Protein AF-A0A8J5MQW1-F1 (afdb_monomer)

Organism: Homarus americanus (NCBI:txid6706)

pLDDT: mean 74.66, std 17.26, range [44.75, 96.75]

Solvent-accessible surface area (backbone atoms only — not comparable to full-atom values): 7801 Å² total; per-residue (Å²): 129,90,74,85,80,85,52,33,28,48,58,52,50,54,47,43,55,48,25,72,76,68,32,51,64,58,33,16,62,75,71,71,44,58,45,68,56,54,57,56,46,56,77,41,40,72,61,43,70,73,44,59,52,83,43,60,65,100,76,72,82,74,61,95,49,60,69,55,57,56,56,50,61,74,68,55,75,84,77,80,72,87,79,73,85,81,88,76,80,84,73,82,80,83,84,75,78,87,79,80,82,84,74,88,81,79,88,82,90,86,81,89,78,89,134

Nearest PDB structures (foldseek):
  2rn7-assembly1_A  TM=3.863E-01  e=3.061E-01  Shigella flexneri
  4yrv-assembly1_A  TM=6.963E-01  e=3.754E+00  Nostoc sp. PCC 7120 = FACHB-418
  6g1b-assembly1_J-2  TM=4.575E-01  e=1.884E+00  Corynebacterium glutamicum
  5z4y-assembly1_B  TM=4.983E-01  e=2.274E+00  unclassified
  9fia-assembly1_BK  TM=3.281E-01  e=1.294E+00  Toxoplasma gondii

Foldseek 3Di:
DPDDDFDFLLRLLVLLVVCVVPNLVVSCVVVVHDSVSNVVSNVCVVVSVVDDRGDRDPDDPPPPCPPVVVVVVVVDDPPDDDPDDPDDDDDPPPDDDDDDDDDDDDDDDDDDDDD

Sequence (115 aa):
MDSRRKFTAMFKLRVIEYAEQTNNCAAAREFKVSEKSVRDWKKLSAQLKLLPKNKCANRGKCSKWPQLEVEVAKHTPDTPGTPDTPHTTGHPRHTHTPVPPLTPGTPSDTPRHIS

Radius of gyration: 36.7 Å; Cα contacts (8 Å, |Δi|>4): 57; chains: 1; bounding box: 78×84×52 Å

Secondary structure (DSSP, 8-state):
--------HHHHHHHHHHHHHS-HHHHHHHTT--HHHHHHHHHTHHHHHHS-TT-S-------S-HHHHHHHHTT--------------PPP-----PPPP--------------

InterPro domains:
  IPR018586 Brinker DNA-binding domain [PF09607] (3-49)

Mean predicted aligned error: 18.28 Å

Structure (mmCIF, N/CA/C/O backbone):
data_AF-A0A8J5MQW1-F1
#
_entry.id   AF-A0A8J5MQW1-F1
#
loop_
_atom_site.group_PDB
_atom_site.id
_atom_site.type_symbol
_atom_site.label_atom_id
_atom_site.label_alt_id
_atom_site.label_comp_id
_atom_site.label_asym_id
_atom_site.label_entity_id
_atom_site.label_seq_id
_atom_site.pdbx_PDB_ins_code
_atom_site.Cartn_x
_atom_site.Cartn_y
_atom_site.Cartn_z
_atom_site.occupancy
_atom_site.B_iso_or_equiv
_atom_site.auth_seq_id
_atom_site.auth_comp_id
_atom_site.auth_asym_id
_atom_site.auth_atom_id
_atom_site.pdbx_PDB_model_num
ATOM 1 N N . MET A 1 1 ? 13.135 -15.546 13.878 1.00 44.75 1 MET A N 1
ATOM 2 C CA . MET A 1 1 ? 13.427 -14.890 12.584 1.00 44.75 1 MET A CA 1
ATOM 3 C C . MET A 1 1 ? 12.112 -14.406 12.000 1.00 44.75 1 MET A C 1
ATOM 5 O O . MET A 1 1 ? 11.279 -15.235 11.653 1.00 44.75 1 MET A O 1
ATOM 9 N N . ASP A 1 2 ? 11.888 -13.092 11.956 1.00 61.50 2 ASP A N 1
ATOM 10 C CA . ASP A 1 2 ? 10.673 -12.531 11.356 1.00 61.50 2 ASP A CA 1
ATOM 11 C C . ASP A 1 2 ? 10.710 -12.776 9.842 1.00 61.50 2 ASP A C 1
ATOM 13 O O . ASP A 1 2 ? 11.528 -12.216 9.106 1.00 61.50 2 ASP A O 1
ATOM 17 N N . SER A 1 3 ? 9.884 -13.709 9.379 1.00 75.81 3 SER A N 1
ATOM 18 C CA . SER A 1 3 ? 9.828 -14.072 7.968 1.00 75.81 3 SER A CA 1
ATOM 19 C C . SER A 1 3 ? 9.158 -12.950 7.180 1.00 75.81 3 SER A C 1
ATOM 21 O O . SER A 1 3 ? 8.031 -12.546 7.466 1.00 75.81 3 SER A O 1
ATOM 23 N N . ARG A 1 4 ? 9.851 -12.430 6.158 1.00 76.06 4 ARG A N 1
ATOM 24 C CA . ARG A 1 4 ? 9.333 -11.344 5.313 1.00 76.06 4 ARG A CA 1
ATOM 25 C C . ARG A 1 4 ? 8.062 -11.792 4.595 1.00 76.06 4 ARG A C 1
ATOM 27 O O . ARG A 1 4 ? 8.118 -12.571 3.642 1.00 76.06 4 ARG A O 1
ATOM 34 N N . ARG A 1 5 ? 6.921 -11.248 5.020 1.00 85.75 5 ARG A N 1
ATOM 35 C CA . ARG A 1 5 ? 5.625 -11.486 4.380 1.00 85.75 5 ARG A CA 1
ATOM 36 C C . ARG A 1 5 ? 5.578 -10.849 2.992 1.00 85.75 5 ARG A C 1
ATOM 38 O O . ARG A 1 5 ? 6.039 -9.725 2.781 1.00 85.75 5 ARG A O 1
ATOM 45 N N . LYS A 1 6 ? 5.028 -11.592 2.032 1.00 86.44 6 LYS A N 1
ATOM 46 C CA . LYS A 1 6 ? 4.801 -11.123 0.663 1.00 86.44 6 LYS A CA 1
ATOM 47 C C . LYS A 1 6 ? 3.392 -10.544 0.588 1.00 86.44 6 LYS A C 1
ATOM 49 O O . LYS A 1 6 ? 2.436 -11.220 0.940 1.00 86.44 6 LYS A O 1
ATOM 54 N N . PHE A 1 7 ? 3.280 -9.314 0.101 1.00 90.88 7 PHE A N 1
ATOM 55 C CA . PHE A 1 7 ? 2.000 -8.636 -0.098 1.00 90.88 7 PHE A CA 1
ATOM 56 C C . PHE A 1 7 ? 1.885 -8.187 -1.553 1.00 90.88 7 PHE A C 1
ATOM 58 O O . PHE A 1 7 ? 2.847 -7.630 -2.095 1.00 90.88 7 PHE A O 1
ATOM 65 N N . THR A 1 8 ? 0.727 -8.416 -2.170 1.00 92.56 8 THR A N 1
ATOM 66 C CA . THR A 1 8 ? 0.416 -7.977 -3.540 1.00 92.56 8 THR A CA 1
ATOM 67 C C . THR A 1 8 ? 0.249 -6.458 -3.606 1.00 92.56 8 THR A C 1
ATOM 69 O O . THR A 1 8 ? -0.050 -5.815 -2.598 1.00 92.56 8 THR A O 1
ATOM 72 N N . ALA A 1 9 ? 0.443 -5.861 -4.786 1.00 92.00 9 ALA A N 1
ATOM 73 C CA . ALA A 1 9 ? 0.235 -4.427 -4.988 1.00 92.00 9 ALA A CA 1
ATOM 74 C C . ALA A 1 9 ? -1.205 -4.014 -4.652 1.00 92.00 9 ALA A C 1
ATOM 76 O O . ALA A 1 9 ? -1.398 -3.033 -3.939 1.00 92.00 9 ALA A O 1
ATOM 77 N N . MET A 1 10 ? -2.198 -4.812 -5.062 1.00 93.12 10 MET A N 1
ATOM 78 C CA . MET A 1 10 ? -3.606 -4.581 -4.718 1.00 93.12 10 MET A CA 1
ATOM 79 C C . MET A 1 10 ? -3.830 -4.525 -3.201 1.00 93.12 10 MET A C 1
ATOM 81 O O . MET A 1 10 ? -4.465 -3.596 -2.709 1.00 93.12 10 MET A O 1
ATOM 85 N N . PHE A 1 11 ? -3.276 -5.485 -2.452 1.00 94.31 11 PHE A N 1
ATOM 86 C CA . PHE A 1 11 ? -3.402 -5.500 -0.995 1.00 94.31 11 PHE A CA 1
ATOM 87 C C . PHE A 1 11 ? -2.779 -4.248 -0.372 1.00 94.31 11 PHE A C 1
ATOM 89 O O . PHE A 1 11 ? -3.409 -3.588 0.447 1.00 94.31 11 PHE A O 1
ATOM 96 N N . LYS A 1 12 ? -1.567 -3.874 -0.801 1.00 94.19 12 LYS A N 1
ATOM 97 C CA . LYS A 1 12 ? -0.886 -2.671 -0.299 1.00 94.19 12 LYS A CA 1
ATOM 98 C C . LYS A 1 12 ? -1.685 -1.397 -0.575 1.00 94.19 12 LYS A C 1
ATOM 100 O O . LYS A 1 12 ? -1.746 -0.544 0.300 1.00 94.19 12 LYS A O 1
ATOM 105 N N . LEU A 1 13 ? -2.306 -1.279 -1.751 1.00 94.75 13 LEU A N 1
ATOM 106 C CA . LEU A 1 13 ? -3.157 -0.137 -2.099 1.00 94.75 13 LEU A CA 1
ATOM 107 C C . LEU A 1 13 ? -4.392 -0.051 -1.194 1.00 94.75 13 LEU A C 1
ATOM 109 O O . LEU A 1 13 ? -4.676 1.026 -0.685 1.00 94.75 13 LEU A O 1
ATOM 113 N N . ARG A 1 14 ? -5.053 -1.180 -0.908 1.00 95.50 14 ARG A N 1
ATOM 114 C CA . ARG A 1 14 ? -6.193 -1.225 0.024 1.00 95.50 14 ARG A CA 1
ATOM 115 C C . ARG A 1 14 ? -5.802 -0.803 1.444 1.00 95.50 14 ARG A C 1
ATOM 117 O O . ARG A 1 14 ? -6.541 -0.084 2.107 1.00 95.50 14 ARG A O 1
ATOM 124 N N . VAL A 1 15 ? -4.620 -1.220 1.902 1.00 95.88 15 VAL A N 1
ATOM 125 C CA . VAL A 1 15 ? -4.080 -0.804 3.207 1.00 95.88 15 VAL A CA 1
ATOM 126 C C . VAL A 1 15 ? -3.797 0.702 3.233 1.00 95.88 15 VAL A C 1
ATOM 128 O O . VAL A 1 15 ? -4.071 1.351 4.239 1.00 95.88 15 VAL A O 1
ATOM 131 N N . ILE A 1 16 ? -3.250 1.260 2.146 1.00 95.06 16 ILE A N 1
ATOM 132 C CA . ILE A 1 16 ? -2.987 2.702 2.024 1.00 95.06 16 ILE A CA 1
ATOM 133 C C . ILE A 1 16 ? -4.296 3.495 2.071 1.00 95.06 16 ILE A C 1
ATOM 135 O O . ILE A 1 16 ? -4.383 4.431 2.856 1.00 95.06 16 ILE A O 1
ATOM 139 N N . GLU A 1 17 ? -5.302 3.097 1.292 1.00 95.69 17 GLU A N 1
ATOM 140 C CA . GLU A 1 17 ? -6.619 3.748 1.252 1.00 95.69 17 GLU A CA 1
ATOM 141 C C . GLU A 1 17 ? -7.270 3.782 2.643 1.00 95.69 17 GLU A C 1
ATOM 143 O O . GLU A 1 17 ? -7.699 4.832 3.117 1.00 95.69 17 GLU A O 1
ATOM 148 N N . TYR A 1 18 ? -7.236 2.660 3.367 1.00 96.75 18 TYR A N 1
ATOM 149 C CA . TYR A 1 18 ? -7.733 2.611 4.742 1.00 96.75 18 TYR A CA 1
ATOM 150 C C . TYR A 1 18 ? -6.922 3.496 5.704 1.00 96.75 18 TYR A C 1
ATOM 152 O O . TYR A 1 18 ? -7.482 4.143 6.589 1.00 96.75 18 TYR A O 1
ATOM 160 N N . ALA A 1 19 ? -5.597 3.552 5.540 1.00 95.44 19 ALA A N 1
ATOM 161 C CA . ALA A 1 19 ? -4.721 4.393 6.357 1.00 95.44 19 ALA A CA 1
ATOM 162 C C . ALA A 1 19 ? -4.872 5.898 6.067 1.00 95.44 19 ALA A C 1
ATOM 164 O O . ALA A 1 19 ? -4.486 6.713 6.905 1.00 95.44 19 ALA A O 1
ATOM 165 N N . GLU A 1 20 ? -5.367 6.273 4.885 1.00 94.25 20 GLU A N 1
ATOM 166 C CA . GLU A 1 20 ? -5.731 7.652 4.534 1.00 94.25 20 GLU A CA 1
ATOM 167 C C . GLU A 1 20 ? -7.054 8.070 5.181 1.00 94.25 20 GLU A C 1
ATOM 169 O O . GLU A 1 20 ? -7.168 9.208 5.623 1.00 94.25 20 GLU A O 1
ATOM 174 N N . GLN A 1 21 ? -8.013 7.147 5.304 1.00 95.06 21 GLN A N 1
ATOM 175 C CA . GLN A 1 21 ? -9.302 7.396 5.961 1.00 95.06 21 GLN A CA 1
ATOM 176 C C . GLN A 1 21 ? -9.212 7.385 7.494 1.00 95.06 21 GLN A C 1
ATOM 178 O O . GLN A 1 21 ? -9.957 8.095 8.164 1.00 95.06 21 GLN A O 1
ATOM 183 N N . THR A 1 22 ? -8.325 6.559 8.056 1.00 94.19 22 THR A N 1
ATOM 184 C CA . THR A 1 22 ? -8.184 6.375 9.508 1.00 94.19 22 THR A CA 1
ATOM 185 C C . THR A 1 22 ? -6.837 6.908 10.004 1.00 94.19 22 THR A C 1
ATOM 187 O O . THR A 1 22 ? -6.687 8.094 10.274 1.00 94.19 22 THR A O 1
ATOM 190 N N . ASN A 1 23 ? -5.844 6.033 10.167 1.00 93.88 23 ASN A N 1
ATOM 191 C CA . ASN A 1 23 ? -4.448 6.341 10.461 1.00 93.88 23 ASN A CA 1
ATOM 192 C C . ASN A 1 23 ? -3.587 5.074 10.273 1.00 93.88 23 ASN A C 1
ATOM 194 O O . ASN A 1 23 ? -4.094 3.959 10.134 1.00 93.88 23 ASN A O 1
ATOM 198 N N . ASN A 1 24 ? -2.258 5.223 10.315 1.00 94.00 24 ASN A N 1
ATOM 199 C CA . ASN A 1 24 ? -1.333 4.104 10.089 1.00 94.00 24 ASN A CA 1
ATOM 200 C C . ASN A 1 24 ? -1.442 2.998 11.156 1.00 94.00 24 ASN A C 1
ATOM 202 O O . ASN A 1 24 ? -1.270 1.825 10.830 1.00 94.00 24 ASN A O 1
ATOM 206 N N . CYS A 1 25 ? -1.709 3.357 12.417 1.00 94.69 25 CYS A N 1
ATOM 207 C CA . CYS A 1 25 ? -1.796 2.402 13.524 1.00 94.69 25 CYS A CA 1
ATOM 208 C C . CYS A 1 25 ? -3.071 1.550 13.420 1.00 94.69 25 CYS A C 1
ATOM 210 O O . CYS A 1 25 ? -3.015 0.326 13.545 1.00 94.69 25 CYS A O 1
ATOM 212 N N . ALA A 1 26 ? -4.203 2.177 13.094 1.00 95.06 26 ALA A N 1
ATOM 213 C CA . ALA A 1 26 ? -5.457 1.488 12.808 1.00 95.06 26 ALA A CA 1
ATOM 214 C C . ALA A 1 26 ? -5.298 0.514 11.630 1.00 95.06 26 ALA A C 1
ATOM 216 O O . ALA A 1 26 ? -5.654 -0.655 11.752 1.00 95.06 26 ALA A O 1
ATOM 217 N N . ALA A 1 27 ? -4.673 0.948 10.531 1.00 95.75 27 ALA A N 1
ATOM 218 C CA . ALA A 1 27 ? -4.398 0.084 9.382 1.00 95.75 27 ALA A CA 1
ATOM 219 C C . ALA A 1 27 ? -3.464 -1.089 9.726 1.00 95.75 27 ALA A C 1
ATOM 221 O O . ALA A 1 27 ? -3.685 -2.223 9.303 1.00 95.75 27 ALA A O 1
ATOM 222 N N . ALA A 1 28 ? -2.421 -0.842 10.520 1.00 94.69 28 ALA A N 1
ATOM 223 C CA . ALA A 1 28 ? -1.504 -1.884 10.968 1.00 94.69 28 ALA A CA 1
ATOM 224 C C . ALA A 1 28 ? -2.226 -2.979 11.770 1.00 94.69 28 ALA A C 1
ATOM 226 O O . ALA A 1 28 ? -1.994 -4.168 11.537 1.00 94.69 28 ALA A O 1
ATOM 227 N N . ARG A 1 29 ? -3.137 -2.581 12.666 1.00 95.38 29 ARG A N 1
ATOM 228 C CA . ARG A 1 29 ? -3.954 -3.499 13.473 1.00 95.38 29 ARG A CA 1
ATOM 229 C C . ARG A 1 29 ? -4.963 -4.270 12.625 1.00 95.38 29 ARG A C 1
ATOM 231 O O . ARG A 1 29 ? -5.003 -5.493 12.727 1.00 95.38 29 ARG A O 1
ATOM 238 N N . GLU A 1 30 ? -5.705 -3.574 11.766 1.00 95.25 30 GLU A N 1
ATOM 239 C CA . GLU A 1 30 ? -6.759 -4.153 10.922 1.00 95.25 30 GLU A CA 1
ATOM 240 C C . GLU A 1 30 ? -6.196 -5.208 9.960 1.00 95.25 30 GLU A C 1
ATOM 242 O O . GLU A 1 30 ? -6.631 -6.356 9.917 1.00 95.25 30 GLU A O 1
ATOM 247 N N . PHE A 1 31 ? -5.132 -4.852 9.238 1.00 93.50 31 PHE A N 1
ATOM 248 C CA . PHE A 1 31 ? -4.534 -5.714 8.218 1.00 93.50 31 PHE A CA 1
ATOM 249 C C . PHE A 1 31 ? -3.410 -6.607 8.760 1.00 93.50 31 PHE A C 1
ATOM 251 O O . PHE A 1 31 ? -2.742 -7.309 7.995 1.00 93.50 31 PHE A O 1
ATOM 258 N N . LYS A 1 32 ? -3.174 -6.578 10.080 1.00 93.56 32 LYS A N 1
ATOM 259 C CA . LYS A 1 32 ? -2.087 -7.283 10.777 1.00 93.56 32 LYS A CA 1
ATOM 260 C C . LYS A 1 32 ? -0.713 -7.038 10.146 1.00 93.56 32 LYS A C 1
ATOM 262 O O . LYS A 1 32 ? 0.134 -7.933 10.131 1.00 93.56 32 LYS A O 1
ATOM 267 N N . VAL A 1 33 ? -0.466 -5.860 9.583 1.00 93.00 33 VAL A N 1
ATOM 268 C CA 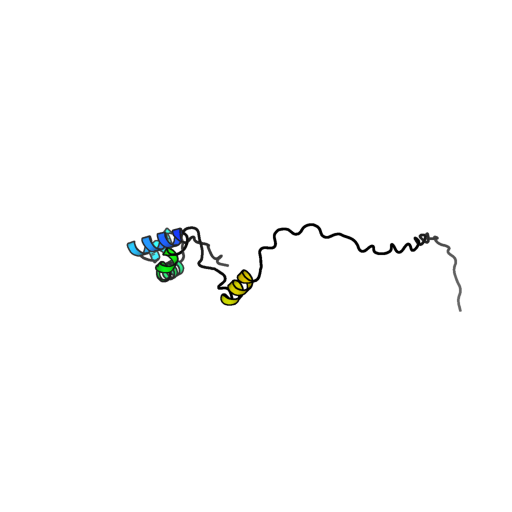. VAL A 1 33 ? 0.818 -5.476 8.969 1.00 93.00 33 VAL A CA 1
ATOM 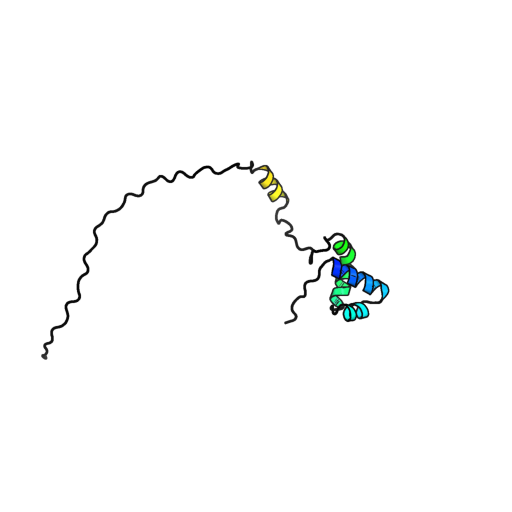269 C C . VAL A 1 33 ? 1.622 -4.600 9.922 1.00 93.00 33 VAL A C 1
ATOM 271 O O . VAL A 1 33 ? 1.066 -3.975 10.815 1.00 93.00 33 VAL A O 1
ATOM 274 N N . SER A 1 34 ? 2.943 -4.529 9.750 1.00 92.56 34 SER A N 1
ATOM 275 C CA . SER A 1 34 ? 3.731 -3.590 10.550 1.00 92.56 34 SER A CA 1
ATOM 276 C C . SER A 1 34 ? 3.453 -2.153 10.112 1.00 92.56 34 SER A C 1
ATOM 278 O O . SER A 1 34 ? 3.432 -1.854 8.917 1.00 92.56 34 SER A O 1
ATOM 280 N N . GLU A 1 35 ? 3.301 -1.242 11.070 1.00 93.00 35 GLU A N 1
ATOM 281 C CA . GLU A 1 35 ? 3.052 0.180 10.796 1.00 93.00 35 GLU A CA 1
ATOM 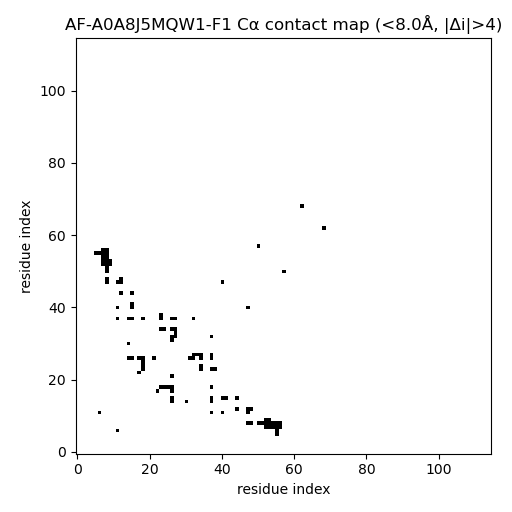282 C C . GLU A 1 35 ? 4.148 0.797 9.911 1.00 93.00 35 GLU A C 1
ATOM 284 O O . GLU A 1 35 ? 3.873 1.578 8.999 1.00 93.00 35 GLU A O 1
ATOM 289 N N . LYS A 1 36 ? 5.402 0.363 10.107 1.00 93.06 36 LYS A N 1
ATOM 290 C CA . LYS A 1 36 ? 6.522 0.734 9.236 1.00 93.06 36 LYS A CA 1
ATOM 291 C C . LYS A 1 36 ? 6.252 0.384 7.769 1.00 93.06 36 LYS A C 1
ATOM 293 O O . LYS A 1 36 ? 6.540 1.202 6.901 1.00 93.06 36 LYS A O 1
ATOM 298 N N . SER A 1 37 ? 5.680 -0.790 7.491 1.00 92.69 37 SER A N 1
ATOM 299 C CA . SER A 1 37 ? 5.338 -1.192 6.121 1.00 92.69 37 SER A CA 1
ATOM 300 C C . SER A 1 37 ? 4.283 -0.269 5.522 1.00 92.69 37 SER A C 1
ATOM 302 O O . SER A 1 37 ? 4.443 0.161 4.387 1.00 92.69 37 SER A O 1
ATOM 304 N N . 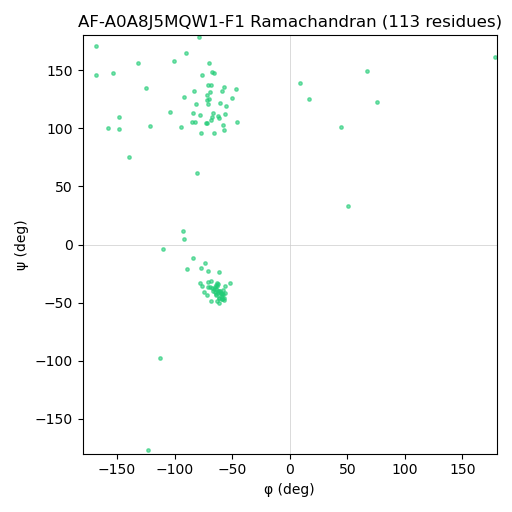VAL A 1 38 ? 3.250 0.088 6.294 1.00 94.19 38 VAL A N 1
ATOM 305 C CA . VAL A 1 38 ? 2.199 1.028 5.859 1.00 94.19 38 VAL A CA 1
ATOM 306 C C . VAL A 1 38 ? 2.813 2.374 5.482 1.00 94.19 38 VAL A C 1
ATOM 308 O O . VAL A 1 38 ? 2.549 2.905 4.405 1.00 94.19 38 VAL A O 1
ATOM 311 N N . ARG A 1 39 ? 3.708 2.893 6.329 1.00 95.38 39 ARG A N 1
ATOM 312 C CA . ARG A 1 39 ? 4.415 4.156 6.094 1.00 95.38 39 ARG A CA 1
ATOM 313 C C . ARG A 1 39 ? 5.283 4.112 4.836 1.00 95.38 39 ARG A C 1
ATOM 315 O O . ARG A 1 39 ? 5.243 5.042 4.033 1.00 95.38 39 ARG A O 1
ATOM 322 N N . ASP A 1 40 ? 6.046 3.037 4.656 1.00 93.31 40 ASP A N 1
ATOM 323 C CA . ASP A 1 40 ? 6.900 2.849 3.483 1.00 93.31 40 ASP A CA 1
ATOM 324 C C . ASP A 1 40 ? 6.050 2.703 2.203 1.00 93.31 40 ASP A C 1
ATOM 326 O O . ASP A 1 40 ? 6.384 3.276 1.167 1.00 93.31 40 ASP A O 1
ATOM 330 N N . TRP A 1 41 ? 4.905 2.015 2.260 1.00 93.94 41 TRP A N 1
ATOM 331 C CA . TRP A 1 41 ? 3.994 1.884 1.118 1.00 93.94 41 TRP A CA 1
ATOM 332 C C . TRP A 1 41 ? 3.301 3.194 0.751 1.00 93.94 41 TRP A C 1
ATOM 334 O O . TRP A 1 41 ? 3.165 3.462 -0.439 1.00 93.94 41 TRP A O 1
ATOM 344 N N . LYS A 1 42 ? 2.938 4.047 1.720 1.00 93.88 42 LYS A N 1
ATOM 345 C CA . LYS A 1 42 ? 2.397 5.389 1.431 1.00 93.88 42 LYS A CA 1
ATOM 346 C C . LYS A 1 42 ? 3.372 6.228 0.602 1.00 93.88 42 LYS A C 1
ATOM 348 O O . LYS A 1 42 ? 2.960 6.846 -0.377 1.00 93.88 42 LYS A O 1
ATOM 353 N N . LYS A 1 43 ? 4.669 6.186 0.932 1.00 92.50 43 LYS A N 1
ATOM 354 C CA . LYS A 1 43 ? 5.723 6.863 0.150 1.00 92.50 43 LYS A CA 1
ATOM 355 C C . LYS A 1 43 ? 5.846 6.305 -1.271 1.00 92.50 43 LYS A C 1
ATOM 357 O O . LYS A 1 43 ? 6.103 7.051 -2.205 1.00 92.50 43 LYS A O 1
ATOM 362 N N . LEU A 1 44 ? 5.640 4.998 -1.432 1.00 90.12 44 LEU A N 1
ATOM 363 C CA . LEU A 1 44 ? 5.718 4.288 -2.714 1.00 90.12 44 LEU A CA 1
ATOM 364 C C . LEU A 1 44 ? 4.354 4.174 -3.425 1.00 90.12 44 LEU A C 1
ATOM 366 O O . LEU A 1 44 ? 4.228 3.408 -4.380 1.00 90.12 44 LEU A O 1
ATOM 370 N N . SER A 1 45 ? 3.325 4.898 -2.975 1.00 89.88 45 SER A N 1
ATOM 371 C CA . SER A 1 45 ? 1.940 4.755 -3.451 1.00 89.88 45 SER A CA 1
ATOM 372 C C . SER A 1 45 ? 1.804 5.016 -4.953 1.00 89.88 45 SER A C 1
ATOM 374 O O . SER A 1 45 ? 1.156 4.238 -5.652 1.00 89.88 45 SER A O 1
ATOM 376 N N . ALA A 1 46 ? 2.481 6.044 -5.473 1.00 88.31 46 ALA A N 1
ATOM 377 C CA . ALA A 1 46 ? 2.520 6.348 -6.902 1.00 88.31 46 ALA A CA 1
ATOM 378 C C . ALA A 1 46 ? 3.086 5.175 -7.721 1.00 88.31 46 ALA A C 1
ATOM 380 O O . ALA A 1 46 ? 2.487 4.753 -8.706 1.00 88.31 46 ALA A O 1
ATOM 381 N N . GLN A 1 47 ? 4.190 4.577 -7.267 1.00 88.12 47 GLN A N 1
ATOM 382 C CA . GLN A 1 47 ? 4.779 3.411 -7.930 1.00 88.12 47 GLN A CA 1
ATOM 383 C C . GLN A 1 47 ? 3.877 2.178 -7.810 1.00 88.12 47 GLN A C 1
ATOM 385 O O . GLN A 1 47 ? 3.753 1.416 -8.762 1.00 88.12 47 GLN A O 1
ATOM 390 N N . LEU A 1 48 ? 3.209 1.983 -6.669 1.00 89.31 48 LEU A N 1
ATOM 391 C CA . LEU A 1 48 ? 2.270 0.876 -6.466 1.00 89.31 48 LEU A CA 1
ATOM 392 C C . LEU A 1 48 ? 1.056 0.948 -7.399 1.00 89.31 48 LEU A C 1
ATOM 394 O O . LEU A 1 48 ? 0.586 -0.104 -7.823 1.00 89.31 48 LEU A O 1
ATOM 398 N N . LYS A 1 49 ? 0.585 2.152 -7.750 1.00 87.38 49 LYS A N 1
ATOM 399 C CA . LYS A 1 49 ? -0.500 2.356 -8.726 1.00 87.38 49 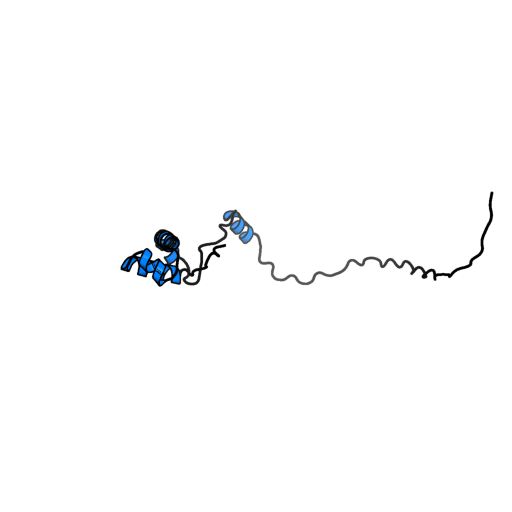LYS A CA 1
ATOM 400 C C . LYS A 1 49 ? -0.089 1.983 -10.156 1.00 87.38 49 LYS A C 1
ATOM 402 O O . LYS A 1 49 ? -0.927 1.510 -10.914 1.00 87.38 49 LYS A O 1
ATOM 407 N N . LEU A 1 50 ? 1.188 2.157 -10.504 1.00 87.38 50 LEU A N 1
ATOM 408 C CA . LEU A 1 50 ? 1.743 1.766 -11.809 1.00 87.38 50 LEU A CA 1
ATOM 409 C C . LEU A 1 50 ? 1.997 0.254 -11.918 1.00 87.38 50 LEU A C 1
ATOM 411 O O . LEU A 1 50 ? 2.126 -0.281 -13.017 1.00 87.38 50 LEU A O 1
ATOM 415 N N . LEU A 1 51 ? 2.110 -0.447 -10.786 1.00 86.56 51 LEU A N 1
ATOM 416 C CA . LEU A 1 51 ? 2.377 -1.880 -10.779 1.00 86.56 51 LEU A CA 1
ATOM 417 C C . LEU A 1 51 ? 1.124 -2.692 -11.144 1.00 86.56 51 LEU A C 1
ATOM 419 O O . LEU A 1 51 ? 0.022 -2.377 -10.692 1.00 86.56 51 LEU A O 1
ATOM 423 N N . PRO A 1 52 ? 1.286 -3.830 -11.848 1.00 84.38 52 PRO A N 1
ATOM 424 C CA . PRO A 1 52 ? 0.206 -4.793 -12.003 1.00 84.38 52 PRO A CA 1
ATOM 425 C C . PRO A 1 52 ? -0.298 -5.247 -10.631 1.00 84.38 52 PRO A C 1
ATOM 427 O O . PRO A 1 52 ? 0.497 -5.599 -9.755 1.00 84.38 52 PRO A O 1
ATOM 430 N N . LYS A 1 53 ? -1.623 -5.303 -10.461 1.00 83.06 53 LYS A N 1
ATOM 431 C CA . LYS A 1 53 ? -2.304 -5.592 -9.184 1.00 83.06 53 LYS A CA 1
ATOM 432 C C . LYS A 1 53 ? -1.800 -6.865 -8.482 1.00 83.06 53 LYS A C 1
ATOM 434 O O . LYS A 1 53 ? -1.711 -6.899 -7.253 1.00 83.06 53 LYS A O 1
ATOM 439 N N . ASN A 1 54 ? -1.406 -7.872 -9.263 1.00 83.25 54 ASN A N 1
ATOM 440 C CA . ASN A 1 54 ? -0.959 -9.184 -8.782 1.00 83.25 54 ASN A CA 1
ATOM 441 C C . ASN A 1 54 ? 0.532 -9.215 -8.392 1.00 83.25 54 ASN A C 1
ATOM 443 O O . ASN A 1 54 ? 0.995 -10.177 -7.782 1.00 83.25 54 ASN A O 1
ATOM 447 N N . LYS A 1 55 ? 1.311 -8.178 -8.726 1.00 85.12 55 LYS A N 1
ATOM 448 C CA . LYS A 1 55 ? 2.760 -8.149 -8.498 1.00 85.12 55 LYS A CA 1
ATOM 449 C C . LYS A 1 55 ? 3.070 -7.730 -7.059 1.00 85.12 55 LYS A C 1
ATOM 451 O O . LYS A 1 55 ? 2.546 -6.743 -6.556 1.00 85.12 55 LYS A O 1
ATOM 456 N N . CYS A 1 56 ? 3.953 -8.465 -6.383 1.00 80.62 56 CYS A N 1
ATOM 457 C CA . CYS A 1 56 ? 4.270 -8.216 -4.967 1.00 80.62 56 CYS A CA 1
ATOM 458 C C . CYS A 1 56 ? 5.417 -7.216 -4.742 1.00 80.62 56 CYS A C 1
ATOM 460 O O . CYS A 1 56 ? 5.544 -6.641 -3.658 1.00 80.62 56 CYS A O 1
ATOM 462 N N . ALA A 1 57 ? 6.279 -7.001 -5.735 1.00 71.56 57 ALA A N 1
ATOM 463 C CA . ALA A 1 57 ? 7.387 -6.057 -5.645 1.00 71.56 57 ALA A CA 1
ATOM 464 C C . ALA A 1 57 ? 7.777 -5.541 -7.030 1.00 71.56 57 ALA A C 1
ATOM 466 O O . ALA A 1 57 ? 7.731 -6.290 -8.008 1.00 71.56 57 ALA A O 1
ATOM 467 N N . ASN A 1 58 ? 8.242 -4.293 -7.095 1.00 70.69 58 ASN A N 1
ATOM 468 C CA . ASN A 1 58 ? 8.859 -3.754 -8.301 1.00 70.69 58 ASN A CA 1
ATOM 469 C C . ASN A 1 58 ? 10.317 -4.222 -8.406 1.00 70.69 58 ASN A C 1
ATOM 471 O O . ASN A 1 58 ? 11.254 -3.442 -8.295 1.00 70.69 58 ASN A O 1
ATOM 475 N N . ARG A 1 59 ? 10.505 -5.539 -8.498 1.00 69.56 59 ARG A N 1
ATOM 476 C CA . ARG A 1 59 ? 11.808 -6.157 -8.729 1.00 69.56 59 ARG A CA 1
ATOM 477 C C . ARG A 1 59 ? 11.830 -6.601 -10.184 1.00 69.56 59 ARG A C 1
ATOM 479 O O . ARG A 1 59 ? 11.045 -7.462 -10.576 1.00 69.56 59 ARG A O 1
ATOM 486 N N . GLY A 1 60 ? 12.689 -5.974 -10.967 1.00 65.94 60 GLY A N 1
ATOM 487 C CA . GLY A 1 60 ? 13.129 -6.430 -12.278 1.00 65.94 60 GLY A CA 1
ATOM 488 C C . GLY A 1 60 ? 14.650 -6.341 -12.309 1.00 65.94 60 GLY A C 1
ATOM 489 O O . GLY A 1 60 ? 15.232 -5.581 -11.530 1.00 65.94 60 GLY A O 1
ATOM 490 N N . LYS A 1 61 ? 15.306 -7.130 -13.163 1.00 61.06 61 LYS A N 1
ATOM 491 C CA . LYS A 1 61 ? 16.694 -6.831 -13.514 1.00 61.06 61 LYS A CA 1
ATOM 492 C C . LYS A 1 61 ? 16.656 -5.520 -14.292 1.00 61.06 61 LYS A C 1
ATOM 494 O O . LYS A 1 61 ? 16.097 -5.486 -15.379 1.00 61.06 61 LYS A O 1
ATOM 499 N N . CYS A 1 62 ? 17.213 -4.450 -13.732 1.00 58.19 62 CYS A N 1
ATOM 500 C CA . CYS A 1 62 ? 17.754 -3.406 -14.589 1.00 58.19 62 CYS A CA 1
ATOM 501 C C . CYS A 1 62 ? 18.873 -4.103 -15.363 1.00 5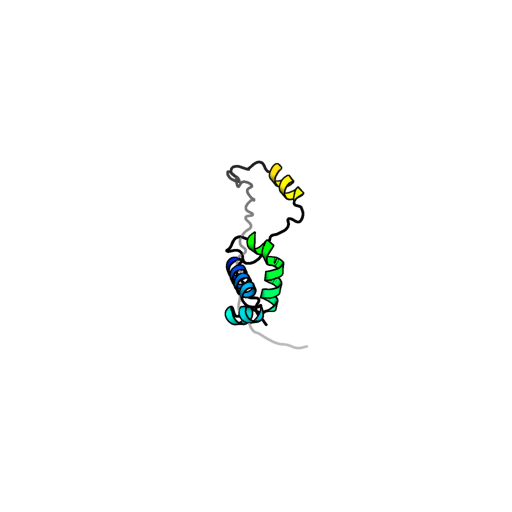8.19 62 CYS A C 1
ATOM 503 O O . CYS A 1 62 ? 19.833 -4.561 -14.734 1.00 58.19 62 CYS A O 1
ATOM 505 N N . SER A 1 63 ? 18.696 -4.316 -16.667 1.00 60.56 63 SER A N 1
ATOM 506 C CA . SER A 1 63 ? 19.736 -4.907 -17.504 1.00 60.56 63 SER A CA 1
ATOM 507 C C . SER A 1 63 ? 21.027 -4.142 -17.240 1.00 60.56 63 SER A C 1
ATOM 509 O O . SER A 1 63 ? 21.039 -2.913 -17.282 1.00 60.56 63 SER A O 1
ATOM 511 N N . LYS A 1 64 ? 22.104 -4.853 -16.879 1.00 76.56 64 LYS A N 1
ATOM 512 C CA . LYS A 1 64 ? 23.392 -4.202 -16.575 1.00 76.56 64 LYS A CA 1
ATOM 513 C C . LYS A 1 64 ? 23.929 -3.444 -17.792 1.00 76.56 64 LYS A C 1
ATOM 515 O O . LYS A 1 64 ? 24.693 -2.503 -17.627 1.00 76.56 64 LYS A O 1
ATOM 520 N N . TRP A 1 65 ? 23.483 -3.852 -18.981 1.00 76.06 65 TRP A N 1
ATOM 521 C CA . TRP A 1 65 ? 23.849 -3.290 -20.272 1.00 76.06 65 TRP A CA 1
ATOM 522 C C . TRP A 1 65 ? 22.614 -3.219 -21.185 1.00 76.06 65 TRP A C 1
ATOM 524 O O . TRP A 1 65 ? 22.475 -4.044 -22.085 1.00 76.06 65 TRP A O 1
ATOM 534 N N . PRO A 1 66 ? 21.694 -2.262 -20.965 1.00 71.38 66 PRO A N 1
ATOM 535 C CA . PRO A 1 66 ? 20.458 -2.161 -21.749 1.00 71.38 66 PRO A CA 1
ATOM 536 C C . PRO A 1 66 ? 20.742 -2.015 -23.249 1.00 71.38 66 PRO A C 1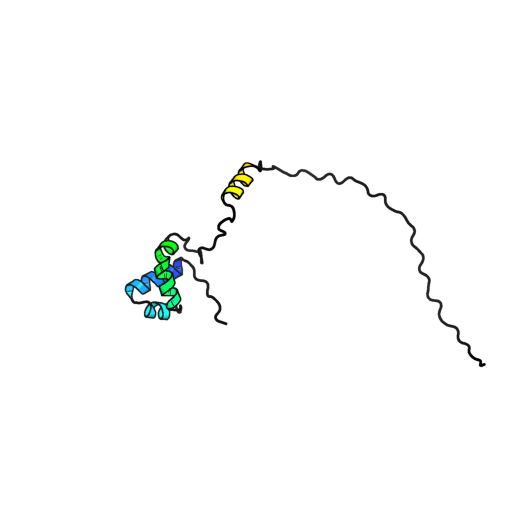
ATOM 538 O O . PRO A 1 66 ? 20.090 -2.642 -24.074 1.00 71.38 66 PRO A O 1
ATOM 541 N N . GLN A 1 67 ? 21.777 -1.240 -23.585 1.00 72.94 67 GLN A N 1
ATOM 542 C CA . GLN A 1 67 ? 22.253 -1.045 -24.954 1.00 72.94 67 GLN A CA 1
ATOM 543 C C . GLN A 1 67 ? 22.740 -2.356 -25.595 1.0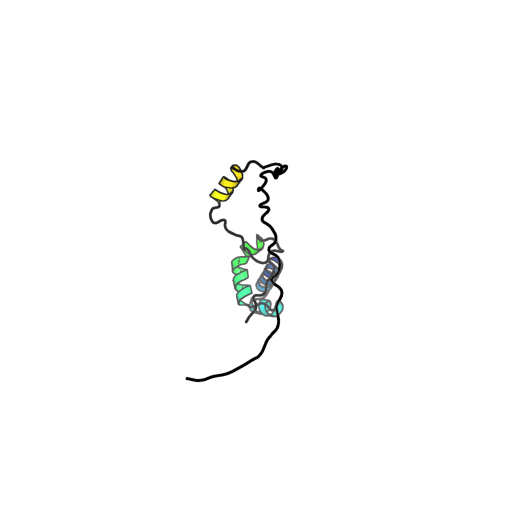0 72.94 67 GLN A C 1
ATOM 545 O O . GLN A 1 67 ? 22.457 -2.615 -26.761 1.00 72.94 67 GLN A O 1
ATOM 550 N N . LEU A 1 68 ? 23.436 -3.200 -24.824 1.00 71.94 68 LEU A N 1
ATOM 551 C CA . LEU A 1 68 ? 24.006 -4.456 -25.312 1.00 71.94 68 LEU A CA 1
ATOM 552 C C . LEU A 1 68 ? 22.921 -5.496 -25.605 1.00 71.94 68 LEU A C 1
ATOM 554 O O . LEU A 1 68 ? 23.036 -6.230 -26.575 1.00 71.94 68 LEU A O 1
ATOM 558 N N . GLU A 1 69 ? 21.850 -5.549 -24.809 1.00 71.12 69 GLU A N 1
ATOM 559 C CA . GLU A 1 69 ? 20.726 -6.458 -25.078 1.00 71.12 69 GLU A CA 1
ATOM 560 C C . GLU A 1 69 ? 20.001 -6.092 -26.385 1.00 71.12 69 GLU A C 1
ATOM 562 O O . GLU A 1 69 ? 19.641 -6.983 -27.151 1.00 71.12 69 GLU A O 1
ATOM 567 N N . VAL A 1 70 ? 19.872 -4.796 -26.695 1.00 74.75 70 VAL A N 1
ATOM 568 C CA . VAL A 1 70 ? 19.344 -4.319 -27.989 1.00 74.75 70 VAL A CA 1
ATOM 569 C C . VAL A 1 70 ? 20.297 -4.667 -29.139 1.00 74.75 70 VAL A C 1
ATOM 571 O O . VAL A 1 70 ? 19.863 -5.065 -30.219 1.00 74.75 70 VAL A O 1
ATOM 574 N N . GLU A 1 71 ? 21.603 -4.542 -28.907 1.00 70.75 71 GLU A N 1
ATOM 575 C CA . GLU A 1 71 ? 22.649 -4.826 -29.891 1.00 70.75 71 GLU A CA 1
ATOM 576 C C . GLU A 1 71 ? 22.825 -6.324 -30.191 1.00 70.75 71 GLU A C 1
ATOM 578 O O . GLU A 1 71 ? 23.111 -6.691 -31.327 1.00 70.75 71 GLU A O 1
ATOM 583 N N . VAL A 1 72 ? 22.596 -7.197 -29.213 1.00 72.19 72 VAL A N 1
ATOM 584 C CA . VAL A 1 72 ? 22.575 -8.651 -29.420 1.00 72.19 72 VAL A CA 1
ATOM 585 C C . VAL A 1 72 ? 21.290 -9.075 -30.136 1.00 72.19 72 VAL A C 1
ATOM 587 O O . VAL A 1 72 ? 21.356 -9.867 -31.071 1.00 72.19 72 VAL A O 1
ATOM 590 N N . ALA A 1 73 ? 20.139 -8.496 -29.773 1.00 66.19 73 ALA A N 1
ATOM 591 C CA . ALA A 1 73 ? 18.853 -8.813 -30.400 1.00 66.19 73 ALA A CA 1
ATOM 592 C C . ALA A 1 73 ? 18.806 -8.469 -31.900 1.00 66.19 73 ALA A C 1
ATOM 594 O O . ALA A 1 73 ? 18.186 -9.190 -32.674 1.00 66.19 73 ALA A O 1
ATOM 595 N N . LYS A 1 74 ? 19.487 -7.401 -32.334 1.00 70.56 74 LYS A N 1
ATOM 596 C CA . LYS A 1 74 ? 19.594 -7.050 -33.764 1.00 70.56 74 LYS A CA 1
ATOM 597 C C . LYS A 1 74 ? 20.538 -7.963 -34.560 1.00 70.56 74 LYS A C 1
ATOM 599 O O . LYS A 1 74 ? 20.528 -7.893 -35.784 1.00 70.56 74 LYS A O 1
ATOM 604 N N . HIS A 1 75 ? 21.397 -8.745 -33.896 1.00 67.69 75 HIS A N 1
ATOM 605 C CA . HIS A 1 75 ? 22.477 -9.501 -34.544 1.00 67.69 75 HIS A CA 1
ATOM 606 C C . HIS A 1 75 ? 22.268 -11.020 -34.548 1.00 67.69 75 HIS A C 1
ATOM 608 O O . HIS A 1 75 ? 23.054 -11.744 -35.153 1.00 67.69 75 HIS A O 1
ATOM 614 N N . THR A 1 76 ? 21.203 -11.512 -33.916 1.00 47.84 76 THR A N 1
ATOM 615 C CA . THR A 1 76 ? 20.719 -12.876 -34.124 1.00 47.84 76 THR A CA 1
ATOM 616 C C . THR A 1 76 ? 19.631 -12.849 -35.195 1.00 47.84 76 THR A C 1
ATOM 618 O O . THR A 1 76 ? 18.503 -12.470 -34.879 1.00 47.84 76 THR A O 1
ATOM 621 N N . PRO A 1 77 ? 19.912 -13.219 -36.456 1.00 58.25 77 PRO A N 1
ATOM 622 C CA . PRO A 1 77 ? 18.839 -13.689 -37.319 1.00 58.25 77 PRO A CA 1
ATOM 623 C C . PRO A 1 77 ? 18.203 -14.904 -36.636 1.00 58.25 77 PRO A C 1
ATOM 625 O O . PRO A 1 77 ? 18.923 -15.777 -36.150 1.00 58.25 77 PRO A O 1
ATOM 628 N N . ASP A 1 78 ? 16.873 -14.927 -36.555 1.00 53.38 78 ASP A N 1
ATOM 629 C CA . ASP A 1 78 ? 16.091 -16.079 -36.118 1.00 53.38 78 ASP A CA 1
ATOM 630 C C . ASP A 1 78 ? 16.619 -17.335 -36.814 1.00 53.38 78 ASP A C 1
ATOM 632 O O . ASP A 1 78 ? 16.399 -17.502 -38.010 1.00 53.38 78 ASP A O 1
ATOM 636 N N . THR A 1 79 ? 17.353 -18.197 -36.107 1.00 51.25 79 THR A N 1
ATOM 637 C CA . THR A 1 79 ? 17.787 -19.483 -36.656 1.00 51.25 79 THR A CA 1
ATOM 638 C C . THR A 1 79 ? 16.551 -20.379 -36.728 1.00 51.25 79 THR A C 1
ATOM 640 O O . THR A 1 79 ? 16.092 -20.856 -35.684 1.00 51.25 79 THR A O 1
ATOM 643 N N . PRO A 1 80 ? 15.958 -20.626 -37.909 1.00 51.81 80 PRO A N 1
ATOM 644 C CA . PRO A 1 80 ? 14.820 -21.512 -38.022 1.00 51.81 80 PRO A CA 1
ATOM 645 C C . PRO A 1 80 ? 15.380 -22.926 -38.139 1.00 51.81 80 PRO A C 1
ATOM 647 O O . PRO A 1 80 ? 15.894 -23.308 -39.183 1.00 51.81 80 PRO A O 1
ATOM 650 N N . GLY A 1 81 ? 15.271 -23.695 -37.059 1.00 49.59 81 GLY A N 1
ATOM 651 C CA . GLY A 1 81 ? 15.540 -25.127 -37.070 1.00 49.59 81 GLY A CA 1
ATOM 652 C C . GLY A 1 81 ? 17.026 -25.477 -37.106 1.00 49.59 81 GLY A C 1
ATOM 653 O O . GLY A 1 81 ? 17.767 -25.138 -38.020 1.00 49.59 81 GLY A O 1
ATOM 654 N N . THR A 1 82 ? 17.450 -26.243 -36.114 1.00 50.38 82 THR A N 1
ATOM 655 C CA . THR A 1 82 ? 18.572 -27.160 -36.283 1.00 50.38 82 THR A CA 1
ATOM 656 C C . THR A 1 82 ? 18.000 -28.418 -36.945 1.00 50.38 82 THR A C 1
ATOM 658 O O . THR A 1 82 ? 17.302 -29.158 -36.250 1.00 50.38 82 THR A O 1
ATOM 661 N N . PRO A 1 83 ? 18.217 -28.692 -38.245 1.00 53.56 83 PRO A N 1
ATOM 662 C CA . PRO A 1 83 ? 18.131 -30.048 -38.744 1.00 53.56 83 PRO A CA 1
ATOM 663 C C . PRO A 1 83 ? 19.460 -30.740 -38.432 1.00 53.56 83 PRO A C 1
ATOM 665 O O . PRO A 1 83 ? 20.529 -30.269 -38.810 1.00 53.56 83 PRO A O 1
ATOM 668 N N . ASP A 1 84 ? 19.344 -31.825 -37.676 1.00 48.03 84 ASP A N 1
ATOM 669 C CA . ASP A 1 84 ? 20.227 -32.985 -37.653 1.00 48.03 84 ASP A CA 1
ATOM 670 C C . ASP A 1 84 ? 21.733 -32.722 -37.654 1.00 48.03 84 ASP A C 1
ATOM 672 O O . ASP A 1 84 ? 22.379 -32.559 -38.682 1.00 48.03 84 ASP A O 1
ATOM 676 N N . THR A 1 85 ? 22.326 -32.841 -36.469 1.00 58.56 85 THR A N 1
ATOM 677 C CA . THR A 1 85 ? 23.724 -33.244 -36.324 1.00 58.56 85 THR A CA 1
ATOM 678 C C . THR A 1 85 ? 23.928 -34.597 -37.032 1.00 58.56 85 THR A C 1
ATOM 680 O O . THR A 1 85 ? 23.430 -35.610 -36.522 1.00 58.56 85 THR A O 1
ATOM 683 N N . PRO A 1 86 ? 24.679 -34.706 -38.150 1.00 47.50 86 PRO A N 1
ATOM 684 C CA . PRO A 1 86 ? 25.132 -36.007 -38.605 1.00 47.50 86 PRO A CA 1
ATOM 685 C C . PRO A 1 86 ? 26.239 -36.462 -37.653 1.00 47.50 86 PRO A C 1
ATOM 687 O O . PRO A 1 86 ? 27.374 -35.988 -37.665 1.00 47.50 86 PRO A O 1
ATOM 690 N N . HIS A 1 87 ? 25.880 -37.394 -36.781 1.00 57.16 87 HIS A N 1
ATOM 691 C CA . HIS A 1 87 ? 26.816 -38.238 -36.064 1.00 57.16 87 HIS A CA 1
ATOM 692 C C . HIS A 1 87 ? 27.674 -38.989 -37.094 1.00 57.16 87 HIS A C 1
ATOM 694 O O . HIS A 1 87 ? 27.245 -39.989 -37.644 1.00 57.16 87 HIS A O 1
ATOM 700 N N . THR A 1 88 ? 28.887 -38.542 -37.405 1.00 53.22 88 THR A N 1
ATOM 701 C CA . THR A 1 88 ? 29.907 -39.423 -37.998 1.00 53.22 88 THR A CA 1
ATOM 702 C C . THR A 1 88 ? 31.289 -38.848 -37.743 1.00 53.22 88 THR A C 1
ATOM 704 O O . THR A 1 88 ? 31.773 -37.974 -38.449 1.00 53.22 88 THR A O 1
ATOM 707 N N . THR A 1 89 ? 31.960 -39.398 -36.740 1.00 53.75 89 THR A N 1
ATOM 708 C CA . THR A 1 89 ? 33.3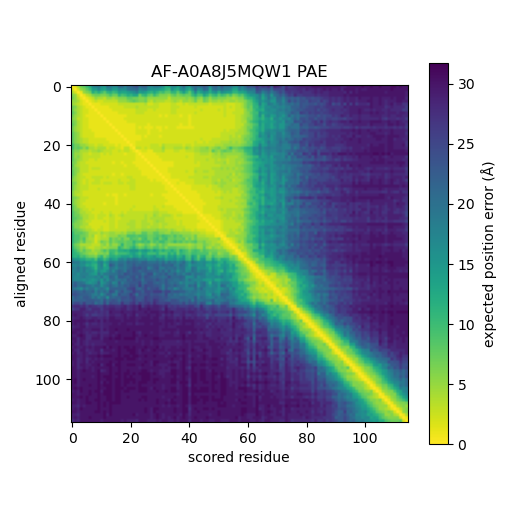90 -39.701 -36.823 1.00 53.75 89 THR A CA 1
ATOM 709 C C . THR A 1 89 ? 33.595 -40.932 -35.958 1.00 53.75 89 THR A C 1
ATOM 711 O O . THR A 1 89 ? 33.571 -40.876 -34.726 1.00 53.75 89 THR A O 1
ATOM 714 N N . GLY A 1 90 ? 33.664 -42.076 -36.638 1.00 49.53 90 GLY A N 1
ATOM 715 C CA . GLY A 1 90 ? 33.908 -43.369 -36.028 1.00 49.53 90 GLY A CA 1
ATOM 716 C C . GLY A 1 90 ? 35.196 -43.325 -35.221 1.00 49.53 90 GLY A C 1
ATOM 717 O O . GLY A 1 90 ? 36.271 -43.074 -35.758 1.00 49.53 90 GLY A O 1
ATOM 718 N N . HIS A 1 91 ? 35.078 -43.578 -33.924 1.00 53.25 91 HIS A N 1
ATOM 719 C CA . HIS A 1 91 ? 36.229 -43.977 -33.136 1.00 53.25 91 HIS A CA 1
ATOM 720 C C . HIS A 1 91 ? 36.579 -45.413 -33.546 1.00 53.25 91 HIS A C 1
ATOM 722 O O . HIS A 1 91 ? 35.684 -46.267 -33.554 1.00 53.25 91 HIS A O 1
ATOM 728 N N . PRO A 1 92 ? 37.838 -45.716 -33.903 1.00 55.12 92 PRO A N 1
ATOM 729 C CA . PRO A 1 92 ? 38.244 -47.093 -34.104 1.00 55.12 92 PRO A CA 1
ATOM 730 C C . PRO A 1 92 ? 38.053 -47.843 -32.785 1.00 55.12 92 PRO A C 1
ATOM 732 O O . PRO A 1 92 ? 38.602 -47.475 -31.749 1.00 55.12 92 PRO A O 1
ATOM 735 N N . ARG A 1 93 ? 37.238 -48.898 -32.831 1.00 54.75 93 ARG A N 1
ATOM 736 C CA . ARG A 1 93 ? 37.075 -49.865 -31.747 1.00 54.75 93 ARG A CA 1
ATOM 737 C C . ARG A 1 93 ? 38.446 -50.473 -31.458 1.00 54.75 93 ARG A C 1
ATOM 739 O O . ARG A 1 93 ? 38.902 -51.334 -32.203 1.00 54.75 93 ARG A O 1
ATOM 746 N N . HIS A 1 94 ? 39.095 -50.041 -30.383 1.00 54.72 94 HIS A N 1
ATOM 747 C CA . HIS A 1 94 ? 40.247 -50.747 -29.836 1.00 54.72 94 HIS A CA 1
ATOM 748 C C . HIS A 1 94 ? 39.744 -52.101 -29.318 1.00 54.72 94 HIS A C 1
ATOM 750 O O . HIS A 1 94 ? 39.198 -52.210 -28.223 1.00 54.72 94 HIS A O 1
ATOM 756 N N . THR A 1 95 ? 39.858 -53.142 -30.134 1.00 59.00 95 THR A N 1
ATOM 757 C CA . THR A 1 95 ? 39.802 -54.522 -29.662 1.00 59.00 95 THR A CA 1
ATOM 758 C C . THR A 1 95 ? 41.143 -54.844 -29.022 1.00 59.00 95 THR A C 1
ATOM 760 O O . THR A 1 95 ? 42.086 -55.204 -29.718 1.00 59.00 95 THR A O 1
ATOM 763 N N . HIS A 1 96 ? 41.225 -54.720 -27.700 1.00 52.75 96 HIS A N 1
ATOM 764 C CA . HIS A 1 96 ? 42.242 -55.407 -26.914 1.00 52.75 96 HIS A CA 1
ATOM 765 C C . HIS A 1 96 ? 41.541 -56.301 -25.886 1.00 52.75 96 HIS A C 1
ATOM 767 O O . HIS A 1 96 ? 40.948 -55.841 -24.917 1.00 52.75 96 HIS A O 1
ATOM 773 N N . THR A 1 97 ? 41.538 -57.582 -26.249 1.00 65.38 97 THR A N 1
ATOM 774 C CA . THR A 1 97 ? 41.523 -58.830 -25.475 1.00 65.38 97 THR A CA 1
ATOM 775 C C . THR A 1 97 ? 41.125 -58.771 -23.990 1.00 65.38 97 THR A C 1
ATOM 777 O O . THR A 1 97 ? 41.805 -58.108 -23.206 1.00 65.38 97 THR A O 1
ATOM 780 N N . PRO A 1 98 ? 40.118 -59.552 -23.546 1.00 59.88 98 PRO A N 1
ATOM 781 C CA . PRO A 1 98 ? 39.864 -59.740 -22.124 1.00 59.88 98 PRO A CA 1
ATOM 782 C C . PRO A 1 98 ? 40.980 -60.589 -21.501 1.00 59.88 98 PRO A C 1
ATOM 784 O O . PRO A 1 98 ? 41.271 -61.697 -21.953 1.00 59.88 98 PRO A O 1
ATOM 787 N N . VAL A 1 99 ? 41.606 -60.060 -20.452 1.00 72.75 99 VAL A N 1
ATOM 788 C CA . VAL A 1 99 ? 42.534 -60.800 -19.590 1.00 72.75 99 VAL A CA 1
ATOM 789 C C . VAL A 1 99 ? 41.722 -61.836 -18.795 1.00 72.75 99 VAL A C 1
ATOM 791 O O . VAL A 1 99 ? 40.683 -61.469 -18.240 1.00 72.75 99 VAL A O 1
ATOM 794 N N . PRO A 1 100 ? 42.129 -63.117 -18.730 1.00 71.81 100 PRO A N 1
ATOM 795 C CA . PRO A 1 100 ? 41.422 -64.106 -17.922 1.00 71.81 100 PRO A CA 1
ATOM 796 C C . PRO A 1 100 ? 41.568 -63.798 -16.419 1.00 71.81 100 PRO A C 1
ATOM 798 O O . PRO A 1 100 ? 42.610 -63.288 -15.995 1.00 71.81 100 PRO A O 1
ATOM 801 N N . PRO A 1 101 ? 40.560 -64.119 -15.588 1.00 64.00 101 PRO A N 1
ATOM 802 C CA . PRO A 1 101 ? 40.661 -63.955 -14.146 1.00 64.00 101 PRO A CA 1
ATOM 803 C C . PRO A 1 101 ? 41.631 -64.997 -13.578 1.00 64.00 101 PRO A C 1
ATOM 805 O O . PRO A 1 101 ? 41.413 -66.201 -13.714 1.00 64.00 101 PRO A O 1
ATOM 808 N N . LEU A 1 102 ? 42.697 -64.541 -12.920 1.00 63.34 102 LEU A N 1
ATOM 809 C CA . LEU A 1 102 ? 43.521 -65.409 -12.083 1.00 63.34 102 LEU A CA 1
ATOM 810 C C . LEU A 1 102 ? 42.675 -65.842 -10.881 1.00 63.34 102 LEU A C 1
ATOM 812 O O . LEU A 1 102 ? 42.306 -65.038 -10.027 1.00 63.34 102 LEU A O 1
ATOM 816 N N . THR A 1 103 ? 42.316 -67.120 -10.866 1.00 65.81 103 THR A N 1
ATOM 817 C CA . THR A 1 103 ? 41.589 -67.777 -9.781 1.00 65.81 103 THR A CA 1
ATOM 818 C C . THR A 1 103 ? 42.424 -67.831 -8.495 1.00 65.81 103 THR A C 1
ATOM 820 O O . THR A 1 103 ? 43.645 -67.991 -8.574 1.00 65.81 103 THR A O 1
ATOM 823 N N . PRO A 1 104 ? 41.793 -67.771 -7.309 1.00 59.22 104 PRO A N 1
ATOM 824 C CA . PRO A 1 104 ? 42.478 -67.869 -6.027 1.00 59.22 104 PRO A CA 1
ATOM 825 C C . PRO A 1 104 ? 42.823 -69.334 -5.721 1.00 59.22 104 PRO A C 1
ATOM 827 O O . PRO A 1 104 ? 41.941 -70.151 -5.467 1.00 59.22 104 PRO A O 1
ATOM 830 N N . GLY A 1 105 ? 44.112 -69.672 -5.739 1.00 46.88 105 GLY A N 1
ATOM 831 C CA . GLY A 1 105 ? 44.625 -70.936 -5.209 1.00 46.88 105 GLY A CA 1
ATOM 832 C C . GLY A 1 105 ? 44.838 -70.822 -3.701 1.00 46.88 105 GLY A C 1
ATOM 833 O O . GLY A 1 105 ? 45.662 -70.033 -3.247 1.00 46.88 105 GLY A O 1
ATOM 834 N N . THR A 1 106 ? 44.042 -71.565 -2.939 1.00 58.72 106 THR A N 1
ATOM 835 C CA . THR A 1 106 ? 44.061 -71.659 -1.470 1.00 58.72 106 THR A CA 1
ATOM 836 C C . THR A 1 106 ? 45.196 -72.592 -0.975 1.00 58.72 106 THR A C 1
ATOM 838 O O . THR A 1 106 ? 45.975 -73.083 -1.788 1.00 58.72 106 THR A O 1
ATOM 841 N N . PRO A 1 107 ? 45.364 -72.768 0.350 1.00 64.56 107 PRO A N 1
ATOM 842 C CA . PRO A 1 107 ? 46.610 -72.565 1.085 1.00 64.56 107 PRO A CA 1
ATOM 843 C C . PRO A 1 107 ? 47.481 -73.832 1.168 1.00 64.56 107 PRO A C 1
ATOM 845 O O . PRO A 1 107 ? 46.987 -74.944 1.006 1.00 64.56 107 PRO A O 1
ATOM 848 N N . SER A 1 108 ? 48.758 -73.695 1.532 1.00 51.94 108 SER A N 1
ATOM 849 C CA . SER A 1 108 ? 49.473 -74.839 2.103 1.00 51.94 108 SER A CA 1
ATOM 850 C C . SER A 1 108 ? 50.524 -74.410 3.121 1.00 51.94 108 SER A C 1
ATOM 852 O O . SER A 1 108 ? 51.541 -73.798 2.811 1.00 51.94 108 SER A O 1
ATOM 854 N N . ASP A 1 109 ? 50.169 -74.739 4.352 1.00 50.44 109 ASP A N 1
ATOM 855 C CA . ASP A 1 109 ? 50.937 -74.862 5.580 1.00 50.44 109 ASP A CA 1
ATOM 856 C C . ASP A 1 109 ? 52.248 -75.647 5.396 1.00 50.44 109 ASP A C 1
ATOM 858 O O . ASP A 1 109 ? 52.219 -76.704 4.764 1.00 50.44 109 ASP A O 1
ATOM 862 N N . THR A 1 110 ? 53.378 -75.150 5.927 1.00 58.75 110 THR A N 1
ATOM 863 C CA . THR A 1 110 ? 54.286 -75.860 6.873 1.00 58.75 110 THR A CA 1
ATOM 864 C C . THR A 1 110 ? 55.525 -75.001 7.253 1.00 58.75 110 THR A C 1
ATOM 866 O O . THR A 1 110 ? 55.806 -74.007 6.583 1.00 58.75 110 THR A O 1
ATOM 869 N N . PRO A 1 111 ? 56.241 -75.305 8.365 1.00 54.91 111 PRO A N 1
ATOM 870 C CA . PRO A 1 111 ? 56.824 -74.302 9.263 1.00 54.91 111 PRO A CA 1
ATOM 871 C C . PRO A 1 111 ? 58.355 -74.409 9.468 1.00 54.91 111 PRO A C 1
ATOM 873 O O . PRO A 1 111 ? 58.981 -75.357 9.006 1.00 54.91 111 PRO A O 1
ATOM 876 N N . ARG A 1 112 ? 58.886 -73.521 10.342 1.00 49.38 112 ARG A N 1
ATOM 877 C CA . ARG A 1 112 ? 60.210 -73.560 11.033 1.00 49.38 112 ARG A CA 1
ATOM 878 C C . ARG A 1 112 ? 61.421 -73.402 10.083 1.00 49.38 112 ARG A C 1
ATOM 880 O O . ARG A 1 112 ? 61.354 -73.752 8.924 1.00 49.38 112 ARG A O 1
ATOM 887 N N . HIS A 1 113 ? 62.567 -72.833 10.457 1.00 50.34 113 HIS A N 1
ATOM 888 C CA . HIS A 1 113 ? 63.345 -72.953 11.687 1.00 50.34 113 HIS A CA 1
ATOM 889 C C . HIS A 1 113 ? 64.433 -71.842 11.688 1.00 50.34 113 HIS A C 1
ATOM 891 O O . HIS A 1 113 ? 64.922 -71.489 10.622 1.00 50.34 113 HIS A O 1
ATOM 897 N N . ILE A 1 114 ? 64.756 -71.319 12.878 1.00 51.47 114 ILE A N 1
ATOM 898 C CA . ILE A 1 114 ? 66.030 -70.712 13.346 1.00 51.47 114 ILE A CA 1
ATOM 899 C C . ILE A 1 114 ? 67.168 -70.424 12.344 1.00 51.47 114 ILE A C 1
ATOM 901 O O . ILE A 1 114 ? 67.612 -71.314 11.625 1.00 51.47 114 ILE A O 1
ATOM 905 N N . SER A 1 115 ? 67.809 -69.260 12.516 1.00 55.97 115 SER A N 1
ATOM 906 C CA . SER A 1 115 ? 69.139 -69.192 13.151 1.00 55.97 115 SER A CA 1
ATOM 907 C C . SER A 1 115 ? 69.453 -67.801 13.687 1.00 55.97 115 SER A C 1
ATOM 909 O O . SER A 1 115 ? 68.860 -66.827 13.176 1.00 55.97 115 SER A O 1
#